Protein AF-A0A2V6QIT8-F1 (afdb_monomer)

pLDDT: mean 85.14, std 14.75, range [35.06, 97.44]

Secondary structure (DSSP, 8-state):
--TTSS-S-TTTTHHHHHHHHHHHHHHTT-EEEE-GGGGGGHHHHHHHHT--GGGT------EEEE--SSPPP------HHHH--SSSTT---S---SS-SS-TT-

Sequence (106 aa):
MKSGENAIWPGGSIYPSVWSLQLAARAHGLGSVPVGSLARHQAEIFPRLGVPADEGWMLASIVALGYPTGRWAVAPRKPAHEVTFVERFGQRPAWTLSKPLWPNDV

Mean predicted aligned error: 7.65 Å

Solvent-accessible surface area (backbone atoms only — not comparable to full-atom values): 7155 Å² total; per-residue (Å²): 133,78,80,76,86,77,71,76,69,88,56,81,64,50,62,60,50,51,50,51,52,46,53,52,34,47,77,74,61,26,43,68,46,78,43,69,77,55,52,82,44,42,87,66,46,30,69,78,73,68,46,62,73,88,78,59,66,76,78,84,77,47,71,52,73,46,76,59,94,67,84,82,72,83,74,90,72,81,45,63,45,80,76,47,55,52,104,42,92,87,34,62,52,97,61,82,52,96,65,80,92,64,78,90,84,118

Foldseek 3Di:
DAPDDDCPPPDPVPVVVVVVVQVVLVVVQKHKDKPVVCQVVCVVVCVVVVNPVVRRDGDDIDMDIDHDPDDDADPDDDWPQVVDADPDPPHGDPDGDPDDPDDRPD

Structure (mmCIF, N/CA/C/O backbone):
data_AF-A0A2V6QIT8-F1
#
_entry.id   AF-A0A2V6QIT8-F1
#
loop_
_atom_site.group_PDB
_atom_site.id
_atom_site.type_symbol
_atom_site.label_atom_id
_atom_site.label_alt_id
_atom_site.label_comp_id
_atom_site.label_asym_id
_atom_site.label_entity_id
_atom_site.label_seq_id
_atom_site.pdbx_PDB_ins_code
_atom_site.Cartn_x
_atom_site.Cartn_y
_atom_site.Cartn_z
_atom_site.occupancy
_atom_site.B_iso_or_equiv
_atom_site.auth_seq_id
_atom_site.auth_comp_id
_atom_site.auth_asym_id
_atom_site.auth_atom_id
_atom_site.pdbx_PDB_model_num
ATOM 1 N N . MET A 1 1 ? 12.140 11.727 -22.560 1.00 40.03 1 MET A N 1
ATOM 2 C CA . MET A 1 1 ? 12.636 12.571 -21.451 1.00 40.03 1 MET A CA 1
ATOM 3 C C . MET A 1 1 ? 13.482 11.677 -20.565 1.00 40.03 1 MET A C 1
ATOM 5 O O . MET A 1 1 ? 12.951 10.694 -20.069 1.00 40.03 1 MET A O 1
ATOM 9 N N . LYS A 1 2 ? 14.794 11.923 -20.464 1.00 35.06 2 LYS A N 1
ATOM 10 C CA . LYS A 1 2 ? 15.674 11.101 -19.623 1.00 35.06 2 LYS A CA 1
ATOM 11 C C . LYS A 1 2 ? 15.365 11.408 -18.158 1.00 35.06 2 LYS A C 1
ATOM 13 O O . LYS A 1 2 ? 15.350 12.571 -17.761 1.00 35.06 2 LYS A O 1
ATOM 18 N N . SER A 1 3 ? 15.062 10.370 -17.387 1.00 40.53 3 SER A N 1
ATOM 19 C CA . SER A 1 3 ? 14.911 10.467 -15.936 1.00 40.53 3 SER A CA 1
ATOM 20 C C . SER A 1 3 ? 16.234 10.964 -15.346 1.00 40.53 3 SER A C 1
ATOM 22 O O . SER A 1 3 ? 17.248 10.285 -15.472 1.00 40.53 3 SER A O 1
ATOM 24 N N . GLY A 1 4 ? 16.251 12.173 -14.779 1.00 46.12 4 GLY A N 1
ATOM 25 C CA . GLY A 1 4 ? 17.439 12.706 -14.105 1.00 46.12 4 GLY A CA 1
ATOM 26 C C . GLY A 1 4 ? 17.527 14.228 -14.015 1.00 46.12 4 GLY A C 1
ATOM 27 O O . GLY A 1 4 ? 18.040 14.732 -13.025 1.00 46.12 4 GLY A O 1
ATOM 28 N N . GLU A 1 5 ? 16.994 14.977 -14.982 1.00 46.88 5 GLU A N 1
ATOM 29 C CA . GLU A 1 5 ? 17.351 16.405 -15.100 1.00 46.88 5 GLU A CA 1
ATOM 30 C C . GLU A 1 5 ? 16.345 17.408 -14.510 1.00 46.88 5 GLU A C 1
ATOM 32 O O . GLU A 1 5 ? 16.608 18.597 -14.576 1.00 46.88 5 GLU A O 1
ATOM 37 N N . ASN A 1 6 ? 15.238 16.970 -13.891 1.00 44.69 6 ASN A N 1
ATOM 38 C CA . ASN A 1 6 ? 14.332 17.807 -13.071 1.00 44.69 6 ASN A CA 1
ATOM 39 C C . ASN A 1 6 ? 13.330 16.929 -12.288 1.00 44.69 6 ASN A C 1
ATOM 41 O O . ASN A 1 6 ? 12.116 17.002 -12.486 1.00 44.69 6 ASN A O 1
ATOM 45 N N . ALA A 1 7 ? 13.820 16.017 -11.443 1.00 48.50 7 ALA A N 1
ATOM 46 C CA . ALA A 1 7 ? 12.961 15.029 -10.786 1.00 48.50 7 ALA A CA 1
ATOM 47 C C . ALA A 1 7 ? 12.216 15.611 -9.567 1.00 48.50 7 ALA A C 1
ATOM 49 O O . ALA A 1 7 ? 12.542 15.326 -8.415 1.00 48.50 7 ALA A O 1
ATOM 50 N N . ILE A 1 8 ? 11.148 16.369 -9.819 1.00 55.69 8 ILE A N 1
ATOM 51 C CA . ILE A 1 8 ? 9.999 16.397 -8.906 1.00 55.69 8 ILE A CA 1
ATOM 52 C C . ILE A 1 8 ? 9.445 14.964 -8.937 1.00 55.69 8 ILE A C 1
ATOM 54 O O . ILE A 1 8 ? 8.746 14.612 -9.878 1.00 55.69 8 ILE A O 1
ATOM 58 N N . TRP A 1 9 ? 9.909 14.105 -8.021 1.00 54.34 9 TRP A N 1
ATOM 59 C CA . TRP A 1 9 ? 9.567 12.678 -7.855 1.00 54.34 9 TRP A CA 1
ATOM 60 C C . TRP A 1 9 ? 8.548 12.117 -8.883 1.00 54.34 9 TRP A C 1
ATOM 62 O O . TRP A 1 9 ? 7.335 12.167 -8.641 1.00 54.34 9 TRP A O 1
ATOM 72 N N . PRO A 1 1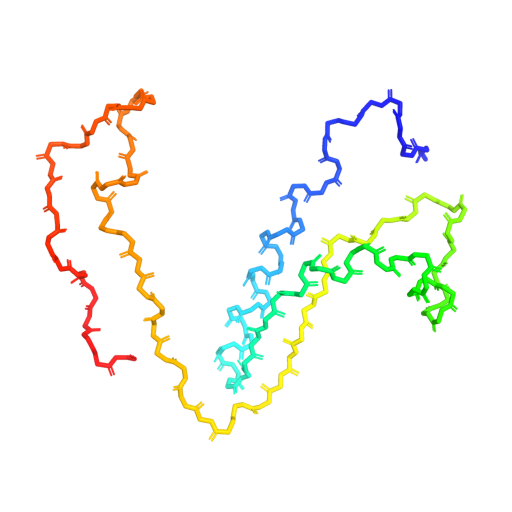0 ? 8.998 11.586 -10.041 1.00 62.44 10 PRO A N 1
ATOM 73 C CA . PRO A 1 10 ? 8.094 11.019 -11.034 1.00 62.44 10 PRO A CA 1
ATOM 74 C C . PRO A 1 10 ? 7.531 9.706 -10.476 1.00 62.44 10 PRO A C 1
ATOM 76 O O . PRO A 1 10 ? 8.197 8.676 -10.484 1.00 62.44 10 PRO A O 1
ATOM 79 N N . GLY A 1 11 ? 6.326 9.751 -9.906 1.00 70.31 11 GLY A N 1
ATOM 80 C CA . GLY A 1 11 ? 5.710 8.556 -9.318 1.00 70.31 11 GLY A CA 1
ATOM 81 C C . GLY A 1 11 ? 4.716 8.772 -8.181 1.00 70.31 11 GLY A C 1
ATOM 82 O O . GLY A 1 11 ? 4.297 7.790 -7.571 1.00 70.31 11 GLY A O 1
ATOM 83 N N . GLY A 1 12 ? 4.299 10.010 -7.888 1.00 80.75 12 GLY A N 1
ATOM 84 C CA . GLY A 1 12 ? 3.324 10.286 -6.821 1.00 80.75 12 GLY A CA 1
ATOM 85 C C . GLY A 1 12 ? 2.001 9.509 -6.942 1.00 80.75 12 GLY A C 1
ATOM 86 O O . GLY A 1 12 ? 1.363 9.227 -5.933 1.00 80.75 12 GLY A O 1
ATOM 87 N N . SER A 1 13 ? 1.614 9.093 -8.153 1.00 87.12 13 SER A N 1
ATOM 88 C CA . SER A 1 13 ? 0.410 8.290 -8.412 1.00 87.12 13 SER A CA 1
ATOM 89 C C . SER A 1 13 ? 0.583 6.781 -8.191 1.00 87.12 13 SER A C 1
ATOM 91 O O . SER A 1 13 ? -0.415 6.061 -8.113 1.00 87.12 13 SER A O 1
ATOM 93 N N . ILE A 1 14 ? 1.814 6.273 -8.064 1.00 89.88 14 ILE A N 1
ATOM 94 C CA . ILE A 1 14 ? 2.084 4.828 -8.056 1.00 89.88 14 ILE A CA 1
ATOM 95 C C . ILE A 1 14 ? 1.566 4.177 -6.773 1.00 89.88 14 ILE A C 1
ATOM 97 O O . ILE A 1 14 ? 0.797 3.222 -6.838 1.00 89.88 14 ILE A O 1
ATOM 101 N N . TYR A 1 15 ? 1.939 4.702 -5.604 1.00 89.69 15 TYR A N 1
ATOM 102 C CA . TYR A 1 15 ? 1.503 4.136 -4.324 1.00 89.69 15 TYR A CA 1
ATOM 103 C C . TYR A 1 15 ? -0.015 4.235 -4.093 1.00 89.69 15 TYR A C 1
ATOM 105 O O . TYR A 1 15 ? -0.589 3.242 -3.644 1.00 89.69 15 TYR A O 1
ATOM 113 N N . PRO A 1 16 ? -0.702 5.342 -4.448 1.00 93.69 16 PRO A N 1
ATOM 114 C CA . PRO A 1 16 ? -2.163 5.370 -4.473 1.00 93.69 16 PRO A CA 1
ATOM 115 C C . PRO A 1 16 ? -2.768 4.284 -5.373 1.00 93.69 16 PRO A C 1
ATOM 117 O O . PRO A 1 16 ? -3.690 3.594 -4.949 1.00 93.69 16 PRO A O 1
ATOM 120 N N . SER A 1 17 ? -2.208 4.063 -6.568 1.00 94.25 17 SER A N 1
ATOM 121 C CA . SER A 1 17 ? -2.682 3.017 -7.489 1.00 94.25 17 SER A CA 1
ATOM 122 C C . SER A 1 17 ? -2.465 1.607 -6.927 1.00 94.25 17 SER A C 1
ATOM 124 O O . SER A 1 17 ? -3.353 0.759 -7.011 1.00 94.25 17 SER A O 1
ATOM 126 N N . VAL A 1 18 ? -1.310 1.360 -6.298 1.00 95.12 18 VAL A N 1
ATOM 127 C CA . VAL A 1 18 ? -1.026 0.109 -5.577 1.00 95.12 18 VAL A CA 1
ATOM 128 C C . VAL A 1 18 ? -2.044 -0.098 -4.459 1.00 95.12 18 VAL A C 1
ATOM 130 O O . VAL A 1 18 ? -2.607 -1.182 -4.344 1.00 95.12 18 VAL A O 1
ATOM 133 N N . TRP A 1 19 ? -2.349 0.935 -3.675 1.00 95.31 19 TRP A N 1
ATOM 134 C CA . TRP A 1 19 ? -3.353 0.832 -2.620 1.00 95.31 19 TRP A CA 1
ATOM 135 C C . TRP A 1 19 ? -4.748 0.511 -3.176 1.00 95.31 19 TRP A C 1
ATOM 137 O O . TRP A 1 19 ? -5.420 -0.376 -2.648 1.00 95.31 19 TRP A O 1
ATOM 147 N N . SER A 1 20 ? -5.155 1.139 -4.285 1.00 96.88 20 SER A N 1
ATOM 148 C CA . SER A 1 20 ? -6.405 0.805 -4.981 1.00 96.88 20 SER A CA 1
ATOM 149 C C . SER A 1 20 ? -6.448 -0.658 -5.435 1.00 96.88 20 SER A C 1
ATOM 151 O O . SER A 1 20 ? -7.450 -1.334 -5.196 1.00 96.88 20 SER A O 1
ATOM 153 N N . LEU A 1 21 ? -5.358 -1.179 -6.012 1.00 96.62 21 LEU A N 1
ATOM 154 C CA . LEU A 1 21 ? -5.233 -2.599 -6.360 1.00 96.62 21 LEU A CA 1
ATOM 155 C C . LEU A 1 21 ? -5.427 -3.494 -5.128 1.00 96.62 21 LEU A C 1
ATOM 157 O O . LEU A 1 21 ? -6.149 -4.486 -5.194 1.00 96.62 21 LEU A O 1
ATOM 161 N N . GLN A 1 22 ? -4.809 -3.153 -3.998 1.00 95.81 22 GLN A N 1
ATOM 162 C CA . GLN A 1 22 ? -4.911 -3.946 -2.771 1.00 95.81 22 GLN A CA 1
ATOM 163 C C . GLN A 1 22 ? -6.325 -3.940 -2.171 1.00 95.81 22 GLN A C 1
ATOM 165 O O . GLN A 1 22 ? -6.776 -4.968 -1.658 1.00 95.81 22 GLN A O 1
ATOM 170 N N . LEU A 1 23 ? -7.037 -2.810 -2.245 1.00 95.31 23 LEU A N 1
ATOM 171 C CA . LEU A 1 23 ? -8.441 -2.721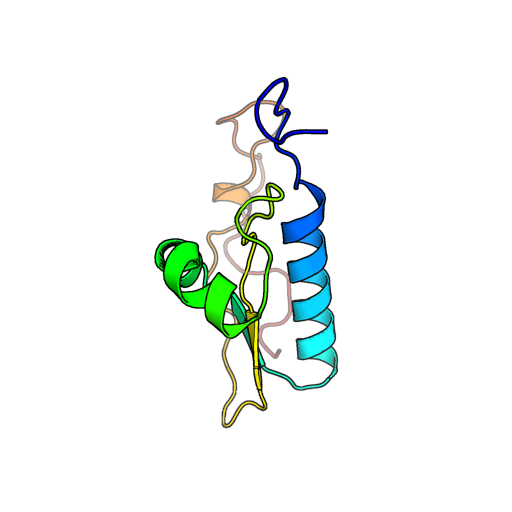 -1.836 1.00 95.31 23 LEU A CA 1
ATOM 172 C C . LEU A 1 23 ? -9.339 -3.586 -2.729 1.00 95.31 23 LEU A C 1
ATOM 174 O O . LEU A 1 23 ? -10.158 -4.345 -2.210 1.00 95.31 23 LEU A O 1
ATOM 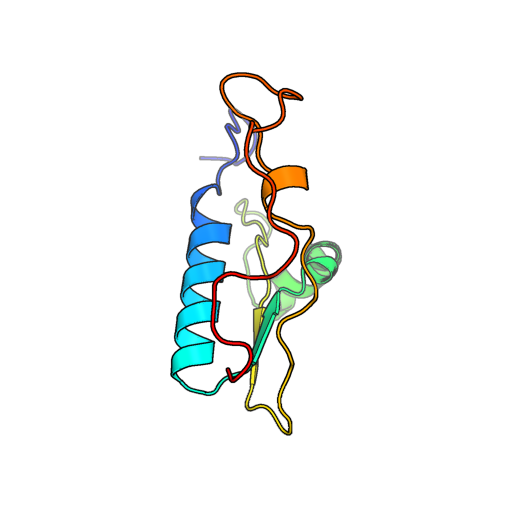178 N N . ALA A 1 24 ? -9.148 -3.522 -4.051 1.00 97.44 24 ALA A N 1
ATOM 179 C CA . ALA A 1 24 ? -9.875 -4.363 -5.000 1.00 97.44 24 ALA A CA 1
ATOM 180 C C . ALA A 1 24 ? -9.581 -5.853 -4.766 1.00 97.44 24 ALA A C 1
ATOM 182 O O . ALA A 1 24 ? -10.505 -6.657 -4.672 1.00 97.44 24 ALA A O 1
ATOM 183 N N . ALA A 1 25 ? -8.309 -6.218 -4.576 1.00 95.50 25 ALA A N 1
ATOM 184 C CA . ALA A 1 25 ? -7.904 -7.579 -4.235 1.00 95.50 25 ALA A CA 1
ATOM 185 C C . ALA A 1 25 ? -8.657 -8.086 -2.995 1.00 95.50 25 ALA A C 1
ATOM 187 O O . ALA A 1 25 ? -9.257 -9.159 -3.038 1.00 95.50 25 ALA A O 1
ATOM 188 N N . ARG A 1 26 ? -8.725 -7.275 -1.930 1.00 92.06 26 ARG A N 1
ATOM 189 C CA . ARG A 1 26 ? -9.469 -7.623 -0.712 1.00 92.06 26 ARG A CA 1
ATOM 190 C C . ARG A 1 26 ? -10.962 -7.829 -0.977 1.00 92.06 26 ARG A C 1
ATOM 192 O O . ARG A 1 26 ? -11.529 -8.780 -0.448 1.00 92.06 26 ARG A O 1
ATOM 199 N N . ALA A 1 27 ? -11.589 -6.979 -1.792 1.00 94.19 27 ALA A N 1
ATOM 200 C CA . ALA A 1 27 ? -12.997 -7.130 -2.171 1.00 94.19 27 ALA A CA 1
ATOM 201 C C . ALA A 1 27 ? -13.265 -8.427 -2.961 1.00 94.19 27 ALA A C 1
ATOM 203 O O . ALA A 1 27 ? -14.344 -9.001 -2.844 1.00 94.19 27 ALA A O 1
ATOM 204 N N . HIS A 1 28 ? -12.271 -8.923 -3.701 1.00 94.75 28 HIS A N 1
ATOM 205 C CA . HIS A 1 28 ? -12.325 -10.192 -4.432 1.00 94.75 28 HIS A CA 1
ATOM 206 C C . HIS A 1 28 ? -11.798 -11.402 -3.636 1.00 94.75 28 HIS A C 1
ATOM 208 O O . HIS A 1 28 ? -11.592 -12.471 -4.206 1.00 94.75 28 HIS A O 1
ATOM 214 N N . GLY A 1 29 ? -11.571 -11.263 -2.325 1.00 92.12 29 GLY A N 1
ATOM 215 C CA . GLY A 1 29 ? -11.105 -12.364 -1.475 1.00 92.12 29 GLY A CA 1
ATOM 216 C C . GLY A 1 29 ? -9.627 -12.728 -1.653 1.00 92.12 29 GLY A C 1
ATOM 217 O O . GLY A 1 29 ? -9.199 -13.776 -1.176 1.00 92.12 29 GLY A O 1
ATOM 218 N N . LEU A 1 30 ? -8.833 -11.878 -2.307 1.00 94.88 30 LEU A N 1
ATOM 219 C CA . LEU A 1 30 ? -7.385 -12.032 -2.435 1.00 94.88 30 LEU A CA 1
ATOM 220 C C . LEU A 1 30 ? -6.655 -11.326 -1.282 1.00 94.88 30 LEU A C 1
ATOM 222 O O . LEU A 1 30 ? -6.987 -10.207 -0.881 1.00 94.88 30 LEU A O 1
ATOM 226 N N . GLY A 1 31 ? -5.599 -11.963 -0.783 1.00 93.81 31 GLY A N 1
ATOM 227 C CA . GLY A 1 31 ? -4.569 -11.317 0.022 1.00 93.81 31 GLY A CA 1
ATOM 228 C C . GLY A 1 31 ? -3.584 -10.558 -0.868 1.00 93.81 31 GLY A C 1
ATOM 229 O O . GLY A 1 31 ? -3.341 -10.948 -2.011 1.00 93.81 31 GLY A O 1
ATOM 230 N N . SER A 1 32 ? -3.007 -9.475 -0.344 1.00 94.88 32 SER A N 1
ATOM 231 C CA . SER A 1 32 ? -1.987 -8.690 -1.043 1.00 94.88 32 SER A CA 1
ATOM 232 C C . SER A 1 32 ? -0.876 -8.228 -0.101 1.00 94.88 32 SER A C 1
ATOM 234 O O . SER A 1 32 ? -1.145 -7.870 1.048 1.00 94.88 32 SER A O 1
ATOM 236 N N . VAL A 1 33 ? 0.370 -8.204 -0.584 1.00 93.12 33 VAL A N 1
ATOM 237 C CA . VAL A 1 33 ? 1.515 -7.658 0.162 1.00 93.12 33 VAL A CA 1
ATOM 238 C C . VAL A 1 33 ? 2.486 -6.918 -0.770 1.00 93.12 33 VAL A C 1
ATOM 240 O O . VAL A 1 33 ? 2.985 -7.514 -1.727 1.00 93.12 33 VAL A O 1
ATOM 243 N N . PRO A 1 34 ? 2.780 -5.627 -0.520 1.00 93.25 34 PRO A N 1
ATOM 244 C CA . PRO A 1 34 ? 3.853 -4.923 -1.207 1.00 93.25 34 PRO A CA 1
ATOM 245 C C . PRO A 1 34 ? 5.209 -5.469 -0.751 1.00 93.25 34 PRO A C 1
ATOM 247 O O . PRO A 1 34 ? 5.499 -5.526 0.445 1.00 93.25 34 PRO A O 1
ATOM 250 N N . VAL A 1 35 ? 6.062 -5.840 -1.699 1.00 90.56 35 VAL A N 1
ATOM 251 C CA . VAL A 1 35 ? 7.373 -6.450 -1.451 1.00 90.56 35 VAL A CA 1
ATOM 252 C C . VAL A 1 35 ? 8.477 -5.447 -1.790 1.00 90.56 35 VAL A C 1
ATOM 254 O O . VAL A 1 35 ? 9.261 -5.625 -2.720 1.00 90.56 35 VAL A O 1
ATOM 257 N N . GLY A 1 36 ? 8.529 -4.349 -1.030 1.00 81.38 36 GLY A N 1
ATOM 258 C CA . GLY A 1 36 ? 9.435 -3.226 -1.310 1.00 81.38 36 GLY A CA 1
ATOM 259 C C . GLY A 1 36 ? 10.927 -3.590 -1.303 1.00 81.38 36 GLY A C 1
ATOM 260 O O . GLY A 1 36 ? 11.722 -2.956 -1.990 1.00 81.38 36 GLY A O 1
ATOM 261 N N . SER A 1 37 ? 11.323 -4.648 -0.589 1.00 81.69 37 SER A N 1
ATOM 262 C CA . SER A 1 37 ? 12.712 -5.127 -0.550 1.00 81.69 37 SER A CA 1
ATOM 263 C C . SER A 1 37 ? 13.238 -5.604 -1.907 1.00 81.69 37 SER A C 1
ATOM 265 O O . SER A 1 37 ? 14.446 -5.514 -2.138 1.00 81.69 37 SER A O 1
ATOM 267 N N . LEU A 1 38 ? 12.359 -6.074 -2.801 1.00 78.88 38 LEU A N 1
ATOM 268 C CA . LEU A 1 38 ? 12.738 -6.588 -4.120 1.00 78.88 38 LEU A CA 1
ATOM 269 C C . LEU A 1 38 ? 13.164 -5.487 -5.095 1.00 78.88 38 LEU A C 1
ATOM 271 O O . LEU A 1 38 ? 13.866 -5.784 -6.058 1.00 78.88 38 LEU A O 1
ATOM 275 N N . ALA A 1 39 ? 12.849 -4.218 -4.815 1.00 81.50 39 ALA A N 1
ATOM 276 C CA . ALA A 1 39 ? 13.355 -3.093 -5.602 1.00 81.50 39 ALA A CA 1
ATOM 277 C C . ALA A 1 39 ? 14.897 -3.066 -5.658 1.00 81.50 39 ALA A C 1
ATOM 279 O O . ALA A 1 39 ? 15.481 -2.674 -6.665 1.00 81.50 39 ALA A O 1
ATOM 280 N N . ARG A 1 40 ? 15.574 -3.579 -4.617 1.00 84.75 40 ARG A N 1
ATOM 281 C CA . ARG A 1 40 ? 17.044 -3.707 -4.567 1.00 84.75 40 ARG A CA 1
ATOM 282 C C . ARG A 1 40 ? 17.615 -4.699 -5.583 1.00 84.75 40 ARG A C 1
ATOM 284 O O . ARG A 1 40 ? 18.803 -4.646 -5.874 1.00 84.75 40 ARG A O 1
ATOM 291 N N . HIS A 1 41 ? 16.776 -5.574 -6.130 1.00 89.44 41 HIS A N 1
ATOM 292 C CA . HIS A 1 41 ? 17.150 -6.595 -7.105 1.00 89.44 41 HIS A CA 1
ATOM 293 C C . HIS A 1 41 ? 16.726 -6.211 -8.531 1.00 89.44 41 HIS A C 1
ATOM 295 O O . HIS A 1 41 ? 16.660 -7.071 -9.406 1.00 89.44 41 HIS A O 1
ATOM 301 N N . GLN A 1 42 ? 16.451 -4.925 -8.798 1.00 89.06 42 GLN A N 1
ATOM 302 C CA . GLN A 1 42 ? 16.011 -4.436 -10.113 1.00 89.06 42 GLN A CA 1
ATOM 303 C C . GLN A 1 42 ? 16.902 -4.927 -11.265 1.00 89.06 42 GLN A C 1
ATOM 305 O O . GLN A 1 42 ? 16.382 -5.386 -12.279 1.00 89.06 42 GLN A O 1
ATOM 310 N N . ALA A 1 43 ? 18.228 -4.881 -11.092 1.00 90.25 43 ALA A N 1
ATOM 311 C CA . ALA A 1 43 ? 19.197 -5.320 -12.100 1.00 90.25 43 ALA A CA 1
ATOM 312 C C . ALA A 1 43 ? 19.057 -6.809 -12.474 1.00 90.25 43 ALA A C 1
ATOM 314 O O . ALA A 1 43 ? 19.386 -7.205 -13.585 1.00 90.25 43 ALA A O 1
ATOM 315 N N . GLU A 1 44 ? 18.544 -7.629 -11.557 1.00 92.19 44 GLU A N 1
ATOM 316 C CA . GLU A 1 44 ? 18.290 -9.056 -11.758 1.00 92.19 44 GLU A CA 1
ATOM 317 C C . GLU A 1 44 ? 16.882 -9.320 -12.322 1.00 92.19 44 GLU A C 1
ATOM 319 O O . GLU A 1 44 ? 16.649 -10.294 -13.036 1.00 92.19 44 GLU A O 1
ATOM 324 N N . ILE A 1 45 ? 15.923 -8.458 -11.975 1.00 92.31 45 ILE A N 1
ATOM 325 C CA . ILE A 1 45 ? 14.509 -8.577 -12.348 1.00 92.31 45 ILE A CA 1
ATOM 326 C C . ILE A 1 45 ? 14.282 -8.118 -13.789 1.00 92.31 45 ILE A C 1
ATOM 328 O O . ILE A 1 45 ? 13.598 -8.802 -14.548 1.00 92.31 45 ILE A O 1
ATOM 332 N N . PHE A 1 46 ? 14.857 -6.978 -14.177 1.00 94.31 46 PHE A N 1
ATOM 333 C CA . PHE A 1 46 ? 14.630 -6.369 -15.489 1.00 94.31 46 PHE A CA 1
ATOM 334 C C . PHE A 1 46 ? 14.960 -7.308 -16.657 1.00 94.31 46 PHE A C 1
ATOM 336 O O . PHE A 1 46 ? 14.075 -7.503 -17.491 1.00 94.31 46 PHE A O 1
ATOM 343 N N . PRO A 1 47 ? 16.127 -7.984 -16.697 1.00 94.50 47 PRO A N 1
ATOM 344 C CA . PRO A 1 47 ? 16.433 -8.922 -17.775 1.00 94.50 47 PRO A CA 1
ATOM 345 C C . PRO A 1 47 ? 15.445 -10.090 -17.855 1.00 94.50 47 PRO A C 1
ATOM 347 O O . PRO A 1 47 ? 15.098 -10.532 -18.945 1.00 94.50 47 PRO A O 1
ATOM 350 N N . ARG A 1 48 ? 14.950 -10.579 -16.709 1.00 94.62 48 ARG A N 1
ATOM 351 C CA . ARG A 1 48 ? 14.001 -11.706 -16.657 1.00 94.62 48 ARG A CA 1
ATOM 352 C C . ARG A 1 48 ? 12.605 -11.335 -17.133 1.00 94.62 48 ARG A C 1
ATOM 354 O O . ARG A 1 48 ? 11.901 -12.190 -17.656 1.00 94.62 48 ARG A O 1
ATOM 361 N N . LEU A 1 49 ? 12.209 -10.083 -16.928 1.00 93.50 49 LEU A N 1
ATOM 362 C CA . LEU A 1 49 ? 10.925 -9.549 -17.378 1.00 93.50 49 LEU A CA 1
ATOM 363 C C . LEU A 1 49 ? 11.013 -8.874 -18.756 1.00 93.50 49 LEU A C 1
ATOM 365 O O . LEU A 1 49 ? 10.003 -8.375 -19.242 1.00 93.50 49 LEU A O 1
ATOM 369 N N . GLY A 1 50 ? 12.199 -8.838 -19.377 1.00 95.06 50 GLY A N 1
ATOM 370 C CA . GLY A 1 50 ? 12.422 -8.168 -20.659 1.00 95.06 50 GLY A CA 1
ATOM 371 C C . GLY A 1 50 ? 12.268 -6.645 -20.598 1.00 95.06 50 GLY A C 1
ATOM 372 O O . GLY A 1 50 ? 11.922 -6.028 -21.600 1.00 95.06 50 GLY A O 1
ATOM 373 N N . VAL A 1 51 ? 12.486 -6.030 -19.431 1.00 93.94 51 VAL A N 1
ATOM 374 C CA . VAL A 1 51 ? 12.403 -4.571 -19.265 1.00 93.94 51 VAL A CA 1
ATOM 375 C C . VAL A 1 51 ? 13.689 -3.928 -19.804 1.00 93.94 51 VAL A C 1
ATOM 377 O O . VAL A 1 51 ? 14.774 -4.315 -19.356 1.00 93.94 51 VAL A O 1
ATOM 380 N N . PRO A 1 52 ? 13.608 -2.936 -20.710 1.00 91.06 52 PRO A N 1
ATOM 381 C CA . PRO A 1 52 ? 14.788 -2.272 -21.260 1.00 91.06 52 PRO A CA 1
ATOM 382 C C . PRO A 1 52 ? 15.415 -1.344 -20.210 1.00 91.06 52 PRO A C 1
ATOM 384 O O . PRO A 1 52 ? 14.943 -0.239 -19.941 1.00 91.06 52 PRO A O 1
ATOM 387 N N . ALA A 1 53 ? 16.468 -1.822 -19.547 1.00 85.44 53 ALA A N 1
ATOM 388 C CA . ALA A 1 53 ? 17.092 -1.132 -18.415 1.00 85.44 53 ALA A CA 1
ATOM 389 C C . ALA A 1 53 ? 17.763 0.205 -18.792 1.00 85.44 53 ALA A C 1
ATOM 391 O O . ALA A 1 53 ? 17.948 1.069 -17.935 1.00 85.44 53 ALA A O 1
ATOM 392 N N . ASP A 1 54 ? 18.119 0.377 -20.060 1.00 87.81 54 ASP A N 1
ATOM 393 C CA . ASP A 1 54 ? 18.788 1.541 -20.642 1.00 87.81 54 ASP A CA 1
ATOM 394 C C . ASP A 1 54 ? 17.826 2.662 -21.078 1.00 87.81 54 ASP A C 1
ATOM 396 O O . ASP A 1 54 ? 18.259 3.791 -21.316 1.00 87.81 54 ASP A O 1
ATOM 400 N N . GLU A 1 55 ? 16.516 2.404 -21.094 1.00 89.25 55 GLU A N 1
ATOM 401 C CA . GLU A 1 55 ? 15.484 3.387 -21.461 1.00 89.25 55 GLU A CA 1
ATOM 402 C C . GLU A 1 55 ? 14.959 4.218 -20.272 1.00 89.25 55 GLU A C 1
ATOM 404 O O . GLU A 1 55 ? 14.021 5.006 -20.405 1.00 89.25 55 GLU A O 1
ATOM 409 N N . GLY A 1 56 ? 15.575 4.086 -19.093 1.00 84.12 56 GLY A N 1
ATOM 410 C CA . GLY A 1 56 ? 15.225 4.885 -17.913 1.00 84.12 56 GLY A CA 1
ATOM 411 C C . GLY A 1 56 ? 13.996 4.389 -17.144 1.00 84.12 56 GLY A C 1
ATOM 412 O O . GLY A 1 56 ? 13.397 5.160 -16.391 1.00 84.12 56 GLY A O 1
ATOM 413 N N . TRP A 1 57 ? 13.628 3.115 -17.303 1.00 87.50 57 TRP A N 1
ATOM 414 C CA . TRP A 1 57 ? 12.599 2.463 -16.493 1.00 87.50 57 TRP A CA 1
ATOM 415 C C . TRP A 1 57 ? 13.041 2.291 -15.036 1.00 87.50 57 TRP A C 1
ATOM 417 O O . TRP A 1 57 ? 14.210 2.047 -14.736 1.00 87.50 57 TRP A O 1
ATOM 427 N N . MET A 1 58 ? 12.078 2.364 -14.117 1.00 85.50 58 MET A N 1
ATOM 428 C CA . MET A 1 58 ? 12.305 2.201 -12.681 1.00 85.50 58 MET A CA 1
ATOM 429 C C . MET A 1 58 ? 11.285 1.234 -12.086 1.00 85.50 58 MET A C 1
ATOM 431 O O . MET A 1 58 ? 10.080 1.359 -12.314 1.00 85.50 58 MET A O 1
ATOM 435 N N . LEU A 1 59 ? 11.762 0.287 -11.282 1.00 86.81 59 LEU A N 1
ATOM 436 C CA . LEU A 1 59 ? 10.911 -0.618 -10.525 1.00 86.81 59 LEU A CA 1
ATOM 437 C C . LEU A 1 59 ? 10.334 0.117 -9.313 1.00 86.81 59 LEU A C 1
ATOM 439 O O . LEU A 1 59 ? 11.011 0.309 -8.306 1.00 86.81 59 LEU A O 1
ATOM 443 N N . ALA A 1 60 ? 9.072 0.525 -9.403 1.00 86.38 60 ALA A N 1
ATOM 444 C CA . ALA A 1 60 ? 8.455 1.334 -8.356 1.00 86.38 60 ALA A CA 1
ATOM 445 C C . ALA A 1 60 ? 7.804 0.512 -7.230 1.00 86.38 60 ALA A C 1
ATOM 447 O O . ALA A 1 60 ? 7.808 0.934 -6.075 1.00 86.38 60 ALA A O 1
ATOM 448 N N . SER A 1 61 ? 7.225 -0.651 -7.544 1.00 88.56 61 SER A N 1
ATOM 449 C CA . SER A 1 61 ? 6.622 -1.546 -6.553 1.00 88.56 61 SER A CA 1
ATOM 450 C C . SER A 1 61 ? 6.456 -2.956 -7.114 1.00 88.56 61 SER A C 1
ATOM 452 O O . SER A 1 61 ? 6.288 -3.138 -8.318 1.00 88.56 61 SER A O 1
ATOM 454 N N . ILE A 1 62 ? 6.466 -3.946 -6.226 1.00 92.44 62 ILE A N 1
ATOM 455 C CA . ILE A 1 62 ? 6.081 -5.331 -6.505 1.00 92.44 62 ILE A CA 1
ATOM 456 C C . ILE A 1 62 ? 5.003 -5.690 -5.495 1.00 92.44 62 ILE A C 1
ATOM 458 O O . ILE A 1 62 ? 5.168 -5.425 -4.304 1.00 92.44 62 ILE A O 1
ATOM 462 N N . VAL A 1 63 ? 3.913 -6.296 -5.953 1.00 94.81 63 VAL A N 1
ATOM 463 C CA . VAL A 1 63 ? 2.802 -6.716 -5.096 1.00 94.81 63 VAL A CA 1
ATOM 464 C C . VAL A 1 63 ? 2.567 -8.201 -5.316 1.00 94.81 63 VAL A C 1
ATOM 466 O O . VAL A 1 63 ? 2.245 -8.615 -6.427 1.00 94.81 63 VAL A O 1
ATOM 469 N N . ALA A 1 64 ? 2.722 -9.002 -4.266 1.00 94.56 64 ALA A N 1
ATOM 470 C CA . ALA A 1 64 ? 2.305 -10.397 -4.305 1.00 94.56 64 ALA A CA 1
ATOM 471 C C . ALA A 1 64 ? 0.799 -10.485 -4.020 1.00 94.56 64 ALA A C 1
ATOM 473 O O . ALA A 1 64 ? 0.303 -9.819 -3.107 1.00 94.56 64 ALA A O 1
ATOM 474 N N . LEU A 1 65 ? 0.093 -11.301 -4.805 1.00 95.69 65 LEU A N 1
ATOM 475 C CA . LEU A 1 65 ? -1.348 -11.547 -4.719 1.00 95.69 65 LEU A CA 1
ATOM 476 C C . LEU A 1 65 ? -1.607 -13.051 -4.629 1.00 95.69 65 LEU A C 1
ATOM 478 O O . LEU A 1 65 ? -0.894 -13.840 -5.246 1.00 95.69 65 LEU A O 1
ATOM 482 N N . GLY A 1 66 ? -2.640 -13.450 -3.893 1.00 95.38 66 GLY A N 1
ATOM 483 C CA . GLY A 1 66 ? -3.037 -14.855 -3.816 1.00 95.38 66 GLY A CA 1
ATOM 484 C C . GLY A 1 66 ? -4.260 -15.086 -2.939 1.00 95.38 66 GLY A C 1
ATOM 485 O O . GLY A 1 66 ? -4.718 -14.178 -2.248 1.00 95.38 66 GLY A O 1
ATOM 486 N N . TYR A 1 67 ? -4.787 -16.309 -2.958 1.00 95.19 67 TYR A N 1
ATOM 487 C CA . TYR A 1 67 ? -5.917 -16.684 -2.112 1.00 95.19 67 TYR A CA 1
ATOM 488 C C . TYR A 1 67 ? -5.444 -16.998 -0.684 1.00 95.19 67 TYR A C 1
ATOM 490 O O . TYR A 1 67 ? -4.582 -17.864 -0.507 1.00 95.19 67 TYR A O 1
ATOM 498 N N . PRO A 1 68 ? -5.979 -16.308 0.339 1.00 91.56 68 PRO A N 1
ATOM 499 C CA . PRO A 1 68 ? -5.683 -16.595 1.734 1.00 91.56 68 PRO A CA 1
ATOM 500 C C . PRO A 1 68 ? -6.028 -18.036 2.104 1.00 91.56 68 PRO A C 1
ATOM 502 O O . PRO A 1 68 ? -7.135 -18.488 1.833 1.00 91.56 68 PRO A O 1
ATOM 505 N N . THR A 1 69 ? -5.144 -18.723 2.826 1.00 91.31 69 THR A N 1
ATOM 506 C CA . THR A 1 69 ? -5.497 -19.968 3.537 1.00 91.31 69 THR A CA 1
ATOM 507 C C . THR A 1 69 ? -5.993 -19.709 4.965 1.00 91.31 69 THR A C 1
ATOM 509 O O . THR A 1 69 ? -6.403 -20.636 5.656 1.00 91.31 69 THR A O 1
ATOM 512 N N . GLY A 1 70 ? -5.979 -18.450 5.419 1.00 85.44 70 GLY A N 1
ATOM 513 C CA . GLY A 1 70 ? -6.428 -18.030 6.746 1.00 85.44 70 GLY A CA 1
ATOM 514 C C . GLY A 1 70 ? -6.888 -16.571 6.770 1.00 85.44 70 GLY A C 1
ATOM 515 O O . GLY A 1 70 ? -6.860 -15.879 5.754 1.00 85.44 70 GLY A O 1
ATOM 516 N N . ARG A 1 71 ? -7.316 -16.085 7.941 1.00 75.38 71 ARG A N 1
ATOM 517 C CA . ARG A 1 71 ? -7.767 -14.696 8.130 1.00 75.38 71 ARG A CA 1
ATOM 518 C C . ARG A 1 71 ? -6.663 -13.871 8.780 1.00 75.38 71 ARG A C 1
ATOM 520 O O . ARG A 1 71 ? -6.283 -14.128 9.919 1.00 75.38 71 ARG A O 1
ATOM 527 N N . TRP A 1 72 ? -6.177 -12.851 8.080 1.00 74.31 72 TRP A N 1
ATOM 528 C CA . TRP A 1 72 ? -5.277 -11.866 8.677 1.00 74.31 72 TRP A CA 1
ATOM 529 C C . TRP A 1 72 ? -6.085 -10.786 9.389 1.00 74.31 72 TRP A C 1
ATOM 531 O O . TRP A 1 72 ? -6.918 -10.113 8.779 1.00 74.31 72 TRP A O 1
ATOM 541 N N . ALA A 1 73 ? -5.831 -10.634 10.688 1.00 76.31 73 ALA A N 1
ATOM 542 C CA . ALA A 1 73 ? -6.439 -9.593 11.501 1.00 76.31 73 ALA A CA 1
ATOM 543 C C . ALA A 1 73 ? -6.012 -8.193 11.033 1.00 76.31 73 ALA A C 1
ATOM 545 O O . ALA A 1 73 ? -4.985 -8.009 10.368 1.00 76.31 73 ALA A O 1
ATOM 546 N N . VAL A 1 74 ? -6.789 -7.183 11.422 1.00 82.25 74 VAL A N 1
ATOM 547 C CA . VAL A 1 74 ? -6.376 -5.787 11.277 1.00 82.25 74 VAL A CA 1
ATOM 548 C C . VAL A 1 74 ? -5.115 -5.580 12.113 1.00 82.25 74 VAL A C 1
ATOM 550 O O . VAL A 1 74 ? -5.136 -5.702 13.335 1.00 82.25 74 VAL A O 1
ATOM 553 N N . ALA A 1 75 ? -3.997 -5.295 11.447 1.00 84.00 75 ALA A N 1
ATOM 554 C CA . ALA A 1 75 ? -2.744 -5.040 12.140 1.00 84.00 75 ALA A CA 1
ATOM 555 C C . ALA A 1 75 ? -2.895 -3.824 13.077 1.00 84.00 75 ALA A C 1
ATOM 557 O O . ALA A 1 75 ? -3.545 -2.843 12.695 1.00 84.00 75 ALA A O 1
ATOM 558 N N . PRO A 1 76 ? -2.277 -3.847 14.271 1.00 85.81 76 PRO A N 1
ATOM 559 C CA . PRO A 1 76 ? -2.399 -2.759 15.229 1.00 85.81 76 PRO A CA 1
ATOM 560 C C . PRO A 1 76 ? -1.943 -1.437 14.604 1.00 85.81 76 PRO A C 1
ATOM 562 O O . PRO A 1 76 ? -1.019 -1.381 13.782 1.00 85.81 76 PRO A O 1
ATOM 565 N N . ARG A 1 77 ? -2.632 -0.358 14.965 1.00 89.38 77 ARG A N 1
ATOM 566 C CA . ARG A 1 77 ? -2.312 1.013 14.564 1.00 89.38 77 ARG A CA 1
ATOM 567 C C . ARG A 1 77 ? -2.230 1.868 15.816 1.00 89.38 77 ARG A C 1
ATOM 569 O O . ARG A 1 77 ? -2.957 1.620 16.774 1.00 89.38 77 ARG A O 1
ATOM 576 N N . LYS A 1 78 ? -1.354 2.875 15.795 1.00 90.81 78 LYS A N 1
ATOM 577 C CA . LYS A 1 78 ? -1.361 3.905 16.835 1.00 90.81 78 LYS A CA 1
ATOM 578 C C . LYS A 1 78 ? -2.724 4.609 16.834 1.00 90.81 78 LYS A C 1
ATOM 580 O O . LYS A 1 78 ? -3.284 4.802 15.749 1.00 90.81 78 LYS A O 1
ATOM 585 N N . PRO A 1 79 ? -3.255 4.997 18.002 1.00 90.75 79 PRO A N 1
ATOM 586 C CA . PRO A 1 79 ? -4.450 5.822 18.076 1.00 90.75 79 PRO A CA 1
ATOM 587 C C . PRO A 1 79 ? -4.346 7.066 17.189 1.00 90.75 79 PRO A C 1
ATOM 589 O O . PRO A 1 79 ? -3.290 7.689 17.106 1.00 90.75 79 PRO A O 1
ATOM 592 N N . ALA A 1 80 ? -5.451 7.465 16.553 1.00 91.81 80 ALA A N 1
ATOM 593 C CA . ALA A 1 80 ? -5.439 8.577 15.598 1.00 91.81 80 ALA A CA 1
ATOM 594 C C . ALA A 1 80 ? -4.894 9.883 16.213 1.00 91.81 80 ALA A C 1
ATOM 596 O O . ALA A 1 80 ? -4.116 10.590 15.581 1.00 91.81 80 ALA A O 1
ATOM 597 N N . HIS A 1 81 ? -5.212 10.161 17.480 1.00 93.38 81 HIS A N 1
ATOM 598 C CA . HIS A 1 81 ? -4.743 11.360 18.182 1.00 93.38 81 HIS A CA 1
ATOM 599 C C . HIS A 1 81 ? -3.214 11.397 18.392 1.00 93.38 81 HIS A C 1
ATOM 601 O O . HIS A 1 81 ? -2.638 12.466 18.585 1.00 93.38 81 HIS A O 1
ATOM 607 N N . GLU A 1 82 ? -2.534 10.248 18.305 1.00 93.12 82 GLU A N 1
ATOM 608 C CA . 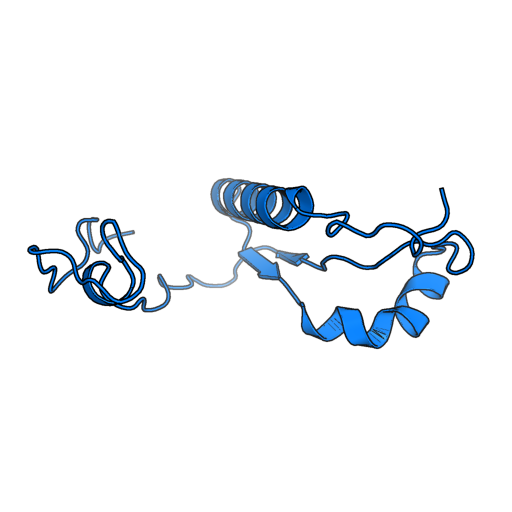GLU A 1 82 ? -1.073 10.147 18.401 1.00 93.12 82 GLU A CA 1
ATOM 609 C C . GLU A 1 82 ? -0.347 10.350 17.065 1.00 93.12 82 GLU A C 1
ATOM 611 O O . GLU A 1 82 ? 0.881 10.495 17.051 1.00 93.12 82 GLU A O 1
ATOM 616 N N . VAL A 1 83 ? -1.059 10.360 15.939 1.00 93.75 83 VAL A N 1
ATOM 617 C CA . VAL A 1 83 ? -0.459 10.503 14.597 1.00 93.75 83 VAL A CA 1
ATOM 618 C C . VAL A 1 83 ? -1.024 11.678 13.802 1.00 93.75 83 VAL A C 1
ATOM 620 O O . VAL A 1 83 ? -0.405 12.099 12.830 1.00 93.75 83 VAL A O 1
ATOM 623 N N . THR A 1 84 ? -2.152 12.242 14.230 1.00 95.06 84 THR A N 1
ATOM 624 C CA . THR A 1 84 ? -2.729 13.455 13.652 1.00 95.06 84 THR A CA 1
ATOM 625 C C . THR A 1 84 ? -2.093 14.702 14.261 1.00 95.06 84 TH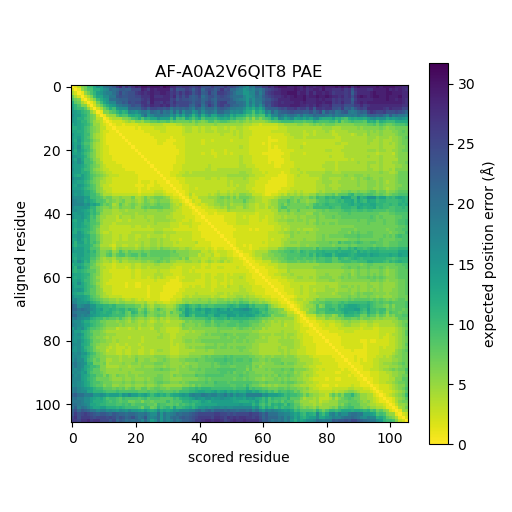R A C 1
ATOM 627 O O . THR A 1 84 ? -1.920 14.794 15.479 1.00 95.06 84 THR A O 1
ATOM 630 N N . PHE A 1 85 ? -1.802 15.683 13.408 1.00 96.50 85 PHE A N 1
ATOM 631 C CA . PHE A 1 85 ? -1.460 17.042 13.809 1.00 96.50 85 PHE A CA 1
ATOM 632 C C . PHE A 1 85 ? -2.478 18.025 13.238 1.00 96.50 85 PHE A C 1
ATOM 634 O O . PHE A 1 85 ? -2.925 17.854 12.105 1.00 96.50 85 PHE A O 1
ATOM 641 N N . VAL A 1 86 ? -2.858 19.024 14.031 1.00 96.94 86 VAL A N 1
ATOM 642 C CA . VAL A 1 86 ? -3.880 20.017 13.670 1.00 96.94 86 VAL A CA 1
ATOM 643 C C . VAL A 1 86 ? -3.198 21.363 13.472 1.00 96.94 86 VAL A C 1
ATOM 645 O O . VAL A 1 86 ? -2.464 21.805 14.353 1.00 96.94 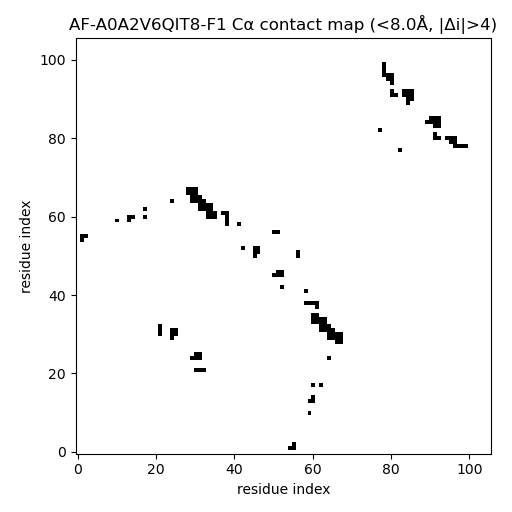86 VAL A O 1
ATOM 648 N N . GLU A 1 87 ? -3.420 21.989 12.316 1.00 96.62 87 GLU A N 1
ATOM 649 C CA . GLU A 1 87 ? -2.781 23.223 11.818 1.00 96.62 87 GLU A CA 1
ATOM 650 C C . GLU A 1 87 ? -1.255 23.176 11.632 1.00 96.62 87 GLU A C 1
ATOM 652 O O . GLU A 1 87 ? -0.737 23.632 10.612 1.00 96.62 87 GLU A O 1
ATOM 657 N N . ARG A 1 88 ? -0.504 22.659 12.611 1.00 97.00 88 ARG A N 1
ATOM 658 C CA . ARG A 1 88 ? 0.962 22.713 12.659 1.00 97.00 88 ARG A CA 1
ATOM 659 C C . ARG A 1 88 ? 1.554 21.364 13.028 1.00 97.00 88 ARG A C 1
ATOM 661 O O . ARG A 1 88 ? 1.038 20.658 13.891 1.00 97.00 88 ARG A O 1
ATOM 668 N N . PHE A 1 89 ? 2.691 21.029 12.422 1.00 95.62 89 PHE A N 1
ATOM 669 C CA . PHE A 1 89 ? 3.425 19.812 12.761 1.00 95.62 89 PHE A CA 1
ATOM 670 C C . PHE A 1 89 ? 3.780 19.788 14.257 1.00 95.62 89 PHE A C 1
ATOM 672 O O . PHE A 1 89 ? 4.260 20.781 14.801 1.00 95.62 89 PHE A O 1
ATOM 679 N N . GLY A 1 90 ? 3.527 18.661 14.924 1.00 95.44 90 GLY A N 1
ATOM 680 C CA . GLY A 1 90 ? 3.727 18.505 16.368 1.00 95.44 90 GLY A CA 1
ATOM 681 C C . GLY A 1 90 ? 2.553 18.963 17.244 1.00 95.44 90 GLY A C 1
ATOM 682 O O . GLY A 1 90 ? 2.484 18.553 18.402 1.00 95.44 90 GLY A O 1
ATOM 683 N N . GLN A 1 91 ? 1.597 19.741 16.722 1.00 97.12 91 GLN A N 1
ATOM 684 C CA . GLN A 1 91 ? 0.436 20.191 17.493 1.00 97.12 91 GLN A CA 1
ATOM 685 C C . GLN A 1 91 ? -0.636 19.098 17.556 1.00 97.12 91 GLN A C 1
ATOM 687 O O . GLN A 1 91 ? -1.257 18.747 16.552 1.00 97.12 91 GLN A O 1
ATOM 692 N N . ARG A 1 92 ? -0.851 18.547 18.755 1.00 95.31 92 ARG A N 1
ATOM 693 C CA . ARG A 1 92 ? -1.823 17.471 18.997 1.00 95.31 92 ARG A CA 1
ATOM 694 C C . ARG A 1 92 ? -3.271 17.969 18.895 1.00 95.31 92 ARG A C 1
ATOM 696 O O . ARG A 1 92 ? -3.538 19.116 19.255 1.00 95.31 92 ARG A O 1
ATOM 703 N N . PRO A 1 93 ? -4.212 17.117 18.450 1.00 95.69 93 PRO A N 1
ATOM 704 C CA . PRO A 1 93 ? -5.632 17.432 18.536 1.00 95.69 93 PRO A CA 1
ATOM 705 C C . PRO A 1 93 ? -6.097 17.515 19.999 1.00 95.69 93 PRO A C 1
ATOM 707 O O . PRO A 1 93 ? -5.531 16.868 20.876 1.00 95.69 93 PRO A O 1
ATOM 710 N N . ALA A 1 94 ? -7.171 18.268 20.251 1.00 95.56 94 ALA A N 1
ATOM 711 C CA . ALA A 1 94 ? -7.797 18.361 21.576 1.00 95.56 94 ALA A CA 1
ATOM 712 C C . ALA A 1 94 ? -8.588 17.097 21.975 1.00 95.56 94 ALA A C 1
ATOM 714 O O . ALA A 1 94 ? -8.944 16.928 23.138 1.00 95.56 94 ALA A O 1
ATOM 715 N N . TRP A 1 95 ? -8.885 16.218 21.014 1.00 93.75 95 TRP A N 1
ATOM 716 C CA . TRP A 1 95 ? -9.602 14.964 21.231 1.00 93.75 95 TRP A CA 1
ATOM 717 C C . TRP A 1 95 ? -8.639 13.789 21.425 1.00 93.75 95 TRP A C 1
ATOM 719 O O . TRP A 1 95 ? -7.559 13.739 20.837 1.00 93.75 95 TRP A O 1
ATOM 729 N N . THR A 1 96 ? -9.068 12.802 22.211 1.00 93.62 96 THR A N 1
ATOM 730 C CA . THR A 1 96 ? -8.374 11.523 22.403 1.00 93.62 96 THR A CA 1
ATOM 731 C C . THR A 1 96 ? -9.310 10.365 22.068 1.00 93.62 96 THR A C 1
ATOM 733 O O . THR A 1 96 ? -10.526 10.452 22.219 1.00 93.62 96 THR A O 1
ATOM 736 N N . LEU A 1 97 ? -8.737 9.271 21.568 1.00 88.75 97 LEU A N 1
ATOM 737 C CA . LEU A 1 97 ? -9.463 8.051 21.206 1.00 88.75 97 LEU A CA 1
ATOM 738 C C . LEU A 1 97 ? -8.696 6.854 21.754 1.00 88.75 97 LEU A C 1
ATOM 740 O O . LEU A 1 97 ? -7.607 6.554 21.273 1.00 88.75 97 LEU A O 1
ATOM 744 N N . SER A 1 98 ? -9.250 6.184 22.761 1.00 82.31 98 SER A N 1
ATOM 745 C CA . SER A 1 98 ? -8.622 5.024 23.408 1.00 82.31 98 SER A CA 1
ATOM 746 C C . SER A 1 98 ? -8.936 3.693 22.717 1.00 82.31 98 SER A C 1
ATOM 748 O O . SER A 1 98 ? -8.295 2.687 23.014 1.00 82.31 98 SER A O 1
ATOM 750 N N . LYS A 1 99 ? -9.913 3.668 21.798 1.00 84.50 99 LYS A N 1
ATOM 751 C CA . LYS A 1 99 ? -10.343 2.486 21.034 1.00 84.50 99 LYS A CA 1
ATOM 752 C C . LYS A 1 99 ? -10.711 2.873 19.591 1.00 84.50 99 LYS A C 1
ATOM 754 O O . LYS A 1 99 ? -11.073 4.031 19.365 1.00 84.50 99 LYS A O 1
ATOM 759 N N . PRO A 1 100 ? -10.628 1.943 18.620 1.00 81.81 100 PRO A N 1
ATOM 760 C CA . PRO A 1 100 ? -11.137 2.172 17.270 1.00 81.81 100 PRO A CA 1
ATOM 761 C C . PRO A 1 100 ? -12.634 2.500 17.264 1.00 81.81 100 PRO A C 1
ATOM 763 O O . PRO A 1 100 ? -13.382 1.996 1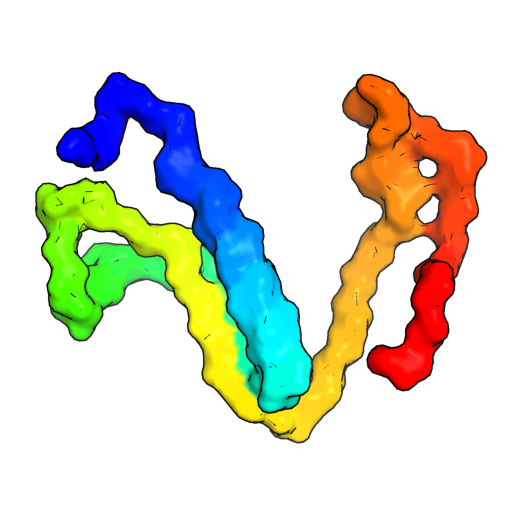8.097 1.00 81.81 100 PRO A O 1
ATOM 766 N N . LEU A 1 101 ? -13.064 3.332 16.311 1.00 82.38 101 LEU A N 1
ATOM 767 C CA . LEU A 1 101 ? -14.476 3.709 16.137 1.00 82.38 101 LEU A CA 1
ATOM 768 C C . LEU A 1 101 ? -15.248 2.763 15.204 1.00 82.38 101 LEU A C 1
ATOM 770 O O . LEU A 1 101 ? -16.453 2.923 15.037 1.00 82.38 101 LEU A O 1
ATOM 774 N N . TRP A 1 102 ? -14.572 1.797 14.580 1.00 77.31 102 TRP A N 1
ATOM 775 C CA . TRP A 1 102 ? -15.220 0.757 13.784 1.00 77.31 102 TRP A CA 1
ATOM 776 C C . TRP A 1 102 ? -15.549 -0.473 14.649 1.00 77.31 102 TRP A C 1
ATOM 778 O O . TRP A 1 102 ? -14.843 -0.722 15.631 1.00 77.31 102 TRP A O 1
ATOM 788 N N . PRO A 1 103 ? -16.592 -1.253 14.298 1.00 72.88 103 PRO A N 1
ATOM 789 C CA . PRO A 1 103 ? -16.928 -2.490 15.003 1.00 72.88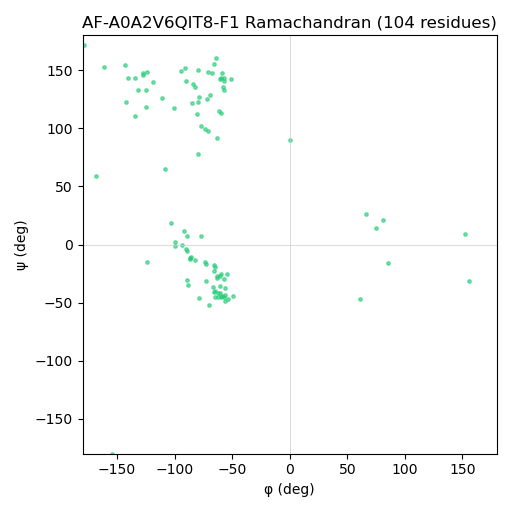 103 PRO A CA 1
ATOM 790 C C . PRO A 1 103 ? -15.744 -3.463 15.004 1.00 72.88 103 PRO A C 1
ATOM 792 O O . PRO A 1 103 ? -15.050 -3.599 13.997 1.00 72.88 103 PRO A O 1
ATOM 795 N N . ASN A 1 104 ? -15.524 -4.168 16.114 1.00 60.47 104 ASN A N 1
ATOM 796 C CA . ASN A 1 104 ? -14.402 -5.105 16.269 1.00 60.47 104 ASN A CA 1
ATOM 797 C C . ASN A 1 104 ? -14.625 -6.450 15.546 1.00 60.47 104 ASN A C 1
ATOM 799 O O . ASN A 1 104 ? -13.830 -7.373 15.704 1.00 60.47 104 ASN A O 1
ATOM 803 N N . ASP A 1 105 ? -15.696 -6.559 14.761 1.00 58.28 105 ASP A N 1
ATOM 804 C CA . ASP A 1 105 ? 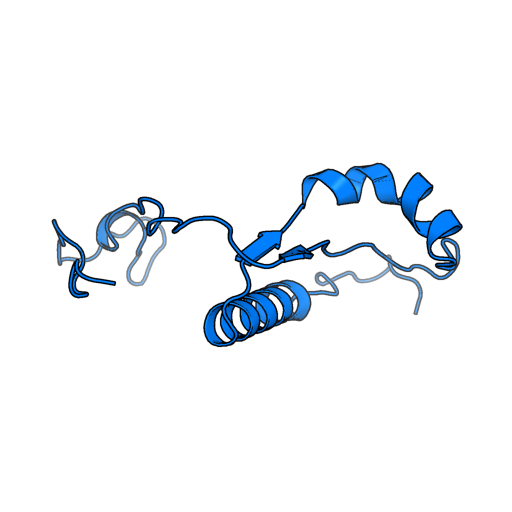-16.255 -7.836 14.317 1.00 58.28 105 ASP A CA 1
ATOM 805 C C . ASP A 1 105 ? -15.826 -8.198 12.872 1.00 58.28 105 ASP A C 1
ATOM 807 O O . ASP A 1 105 ? -16.183 -9.260 12.352 1.00 58.28 105 ASP A O 1
ATOM 811 N N . VAL A 1 106 ? -15.043 -7.324 12.216 1.00 53.47 106 VAL A N 1
ATOM 812 C CA . VAL A 1 106 ? -14.619 -7.421 10.797 1.00 53.47 106 VAL A CA 1
ATOM 813 C C . VAL A 1 106 ? -13.250 -8.059 10.606 1.00 53.47 106 VAL A C 1
ATOM 815 O O . VAL A 1 106 ? -12.371 -7.953 11.482 1.00 53.47 106 VAL A O 1
#

Nearest PDB structures (foldseek):
  7z0w-assembly4_G  TM=8.523E-01  e=4.454E-02  Escherichia coli K-12
  7z0w-assembly2_C  TM=8.467E-01  e=5.443E-02  Escherichia coli K-12
  8qyg-assembly1_A  TM=8.032E-01  e=5.091E-02  Bacillus tequilensis
  7z0w-assembly3_F  TM=8.280E-01  e=8.130E-02  Escherichia coli K-12
  8ajx-assembly1_A  TM=8.180E-01  e=8.130E-02  Escherichia coli

Radius of gyration: 19.3 Å; Cα contacts (8 Å, |Δi|>4): 81; chains: 1; bounding box: 36×43×45 Å